Protein AF-A0A662TP66-F1 (afdb_monomer_lite)

pLDDT: mean 86.56, std 11.55, range [46.56, 95.94]

Radius of gyration: 12.66 Å; chains: 1; bounding box: 33×20×32 Å

Foldseek 3Di:
DAADEPVVVVVVQVVVVDKDKDFPVRYDDVVVVVWDWDDDPPDATKTWDDDDQWIWIWGDDDRIIIIHIQPHHCVHCVPVSVVD

Secondary structure (DSSP, 8-state):
-----HHHHHHHHHHHTS-EEEETTSS--GGGGT-EEE--TTSS-EEEEEETTEEEEEEEETTEEEEEEESS-TTT-HHHHHT-

Sequence (84 aa):
MKRLSWSDLERQVLKLRRKIRVPKDMIPHPLRAGYRITPFAGRQPSYAKPFGRGRFHVEEVDGQYCIHYDRYDPERYPLAHLLN

Structure (mmCIF, N/CA/C/O backbone):
data_AF-A0A662TP66-F1
#
_entry.id   AF-A0A662TP66-F1
#
loop_
_atom_site.group_PDB
_atom_site.id
_atom_site.type_symbol
_atom_site.label_atom_id
_atom_site.label_alt_id
_atom_site.label_comp_id
_atom_site.label_asym_id
_atom_site.label_entity_id
_atom_site.label_seq_id
_atom_site.pdbx_PDB_ins_code
_atom_site.Cartn_x
_atom_site.Cartn_y
_atom_site.Cartn_z
_atom_site.occupancy
_atom_site.B_iso_or_equiv
_atom_site.auth_seq_id
_atom_site.auth_comp_id
_atom_site.auth_asym_id
_atom_site.auth_atom_id
_atom_site.pdbx_PDB_model_num
ATOM 1 N N . MET A 1 1 ? -16.815 -1.237 15.796 1.00 55.62 1 MET A N 1
ATOM 2 C CA . MET A 1 1 ? -16.306 -0.527 14.598 1.00 55.62 1 MET A CA 1
ATOM 3 C C . MET A 1 1 ? -15.906 -1.542 13.540 1.00 55.62 1 MET A C 1
ATOM 5 O O . MET A 1 1 ? -15.205 -2.493 13.868 1.00 55.62 1 MET A O 1
ATOM 9 N N . LYS A 1 2 ? -16.363 -1.380 12.293 1.00 68.00 2 LYS A N 1
ATOM 10 C CA . LYS A 1 2 ? -15.957 -2.247 11.178 1.00 68.00 2 LYS A CA 1
ATOM 11 C C . LYS A 1 2 ? -14.534 -1.859 10.765 1.00 68.00 2 LYS A C 1
ATOM 13 O O . LYS A 1 2 ? -14.321 -0.726 10.343 1.00 68.00 2 LYS A O 1
ATOM 18 N N . ARG A 1 3 ? -13.568 -2.766 10.928 1.00 78.12 3 ARG A N 1
ATOM 19 C CA . ARG A 1 3 ? -12.211 -2.565 10.395 1.00 78.12 3 ARG A CA 1
ATOM 20 C C . ARG A 1 3 ? -12.273 -2.526 8.867 1.00 78.12 3 ARG A C 1
ATOM 22 O O . ARG A 1 3 ? -12.992 -3.318 8.258 1.00 78.12 3 ARG A O 1
ATOM 29 N N . LEU A 1 4 ? -11.539 -1.595 8.271 1.00 89.81 4 LEU A N 1
ATOM 30 C CA . LEU A 1 4 ? -11.347 -1.497 6.829 1.00 89.81 4 LEU A CA 1
ATOM 31 C C . LEU A 1 4 ? -10.504 -2.677 6.328 1.00 89.81 4 LEU A C 1
ATOM 33 O O . LEU A 1 4 ? -9.741 -3.281 7.086 1.00 89.81 4 LEU A O 1
ATOM 37 N N . SER A 1 5 ? -10.633 -2.992 5.039 1.00 94.31 5 SER A N 1
ATOM 38 C CA . SER A 1 5 ? -9.815 -4.004 4.371 1.00 94.31 5 SER A CA 1
ATOM 39 C C . SER A 1 5 ? -8.867 -3.363 3.357 1.00 94.31 5 SER A C 1
ATOM 41 O O . SER A 1 5 ? -9.216 -2.383 2.693 1.00 94.31 5 SER A O 1
ATOM 43 N N . TRP A 1 6 ? -7.672 -3.938 3.205 1.00 95.88 6 TRP A N 1
ATOM 44 C CA . TRP A 1 6 ? -6.716 -3.498 2.186 1.00 95.88 6 TRP A CA 1
ATOM 45 C C . TRP A 1 6 ? -7.283 -3.636 0.775 1.00 95.88 6 TRP A C 1
ATOM 47 O O . TRP A 1 6 ? -7.166 -2.707 -0.013 1.00 95.88 6 TRP A O 1
ATOM 57 N N . SER A 1 7 ? -8.006 -4.719 0.479 1.00 94.88 7 SER A N 1
ATOM 58 C CA . SER A 1 7 ? -8.634 -4.909 -0.832 1.00 94.88 7 SER A CA 1
ATOM 59 C C . SER A 1 7 ? -9.680 -3.836 -1.163 1.00 94.88 7 SER A C 1
ATOM 61 O O . SER A 1 7 ? -9.798 -3.436 -2.320 1.00 94.88 7 SER A O 1
ATOM 63 N N . ASP A 1 8 ? -10.435 -3.343 -0.174 1.00 95.00 8 ASP A N 1
ATOM 64 C CA . ASP A 1 8 ? -11.365 -2.226 -0.384 1.00 95.00 8 ASP A CA 1
ATOM 65 C C . ASP A 1 8 ? -10.624 -0.922 -0.675 1.00 95.00 8 ASP A C 1
ATOM 67 O O . ASP A 1 8 ? -11.004 -0.195 -1.595 1.00 95.00 8 ASP A O 1
ATOM 71 N N . LEU A 1 9 ? -9.558 -0.631 0.078 1.00 94.69 9 LEU A N 1
ATOM 72 C CA . LEU A 1 9 ? -8.741 0.559 -0.158 1.00 94.69 9 LEU A CA 1
ATOM 73 C C . LEU A 1 9 ? -8.034 0.504 -1.511 1.00 94.69 9 LEU A C 1
ATOM 75 O O . LEU A 1 9 ? -8.050 1.489 -2.239 1.00 94.69 9 LEU A O 1
ATOM 79 N N . GLU A 1 10 ? -7.477 -0.642 -1.890 1.00 95.94 10 GLU A N 1
ATOM 80 C CA . GLU A 1 10 ? -6.844 -0.869 -3.191 1.00 95.94 10 GLU A CA 1
ATOM 81 C C . GLU A 1 10 ? -7.818 -0.591 -4.341 1.00 95.94 10 GLU A C 1
ATOM 83 O O . GLU A 1 10 ? -7.494 0.156 -5.267 1.00 95.94 10 GLU A O 1
ATOM 88 N N . ARG A 1 11 ? -9.054 -1.106 -4.250 1.00 95.56 11 ARG A N 1
ATOM 89 C CA . ARG A 1 11 ? -10.120 -0.801 -5.217 1.00 95.56 11 ARG A CA 1
ATOM 90 C C . ARG A 1 11 ? -10.426 0.694 -5.281 1.00 95.56 11 ARG A C 1
ATOM 92 O O . ARG A 1 11 ? -10.583 1.236 -6.375 1.00 95.56 11 ARG A O 1
ATOM 99 N N . GLN A 1 12 ? -10.503 1.367 -4.134 1.00 95.25 12 GLN A N 1
ATOM 100 C CA . GLN A 1 12 ? -10.752 2.809 -4.085 1.00 95.25 12 GLN A CA 1
ATOM 101 C C . GLN A 1 12 ? -9.595 3.617 -4.676 1.00 95.25 12 GLN A C 1
ATOM 103 O O . GLN A 1 12 ? -9.845 4.535 -5.453 1.00 95.25 12 GLN A O 1
ATOM 108 N N . VAL A 1 13 ? -8.345 3.255 -4.383 1.00 95.06 13 VAL A N 1
ATOM 109 C CA . VAL A 1 13 ? -7.148 3.886 -4.960 1.00 95.06 13 VAL A CA 1
ATOM 110 C C . VAL A 1 13 ? -7.147 3.742 -6.480 1.00 95.06 13 VAL A C 1
ATOM 112 O O . VAL A 1 13 ? -6.936 4.727 -7.186 1.0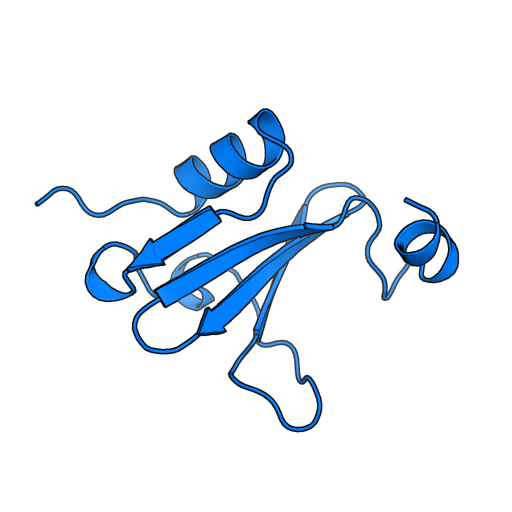0 95.06 13 VAL A O 1
ATOM 115 N N . LEU A 1 14 ? -7.447 2.551 -7.006 1.00 93.81 14 LEU A N 1
ATOM 116 C CA . LEU A 1 14 ? -7.532 2.323 -8.452 1.00 93.81 14 LEU A CA 1
ATOM 117 C C . LEU A 1 14 ? -8.663 3.128 -9.105 1.00 93.81 14 LEU A C 1
ATOM 119 O O . LEU A 1 14 ? -8.470 3.681 -10.190 1.00 93.81 14 LEU A O 1
ATOM 123 N N . LYS A 1 15 ? -9.825 3.214 -8.444 1.00 94.31 15 LYS A N 1
ATOM 124 C CA . LYS A 1 15 ? -10.991 3.965 -8.931 1.00 94.31 15 LYS A CA 1
ATOM 125 C C . LYS A 1 15 ? -10.739 5.471 -8.932 1.00 94.31 15 LYS A C 1
ATOM 127 O O . LYS A 1 15 ? -11.043 6.143 -9.909 1.00 94.31 15 LYS A O 1
ATOM 132 N N . LEU A 1 16 ? -10.208 6.000 -7.833 1.00 92.25 16 LEU A N 1
ATOM 133 C CA . LEU A 1 16 ? -10.050 7.437 -7.613 1.00 92.25 16 LEU A CA 1
ATOM 134 C C . LEU A 1 16 ? -8.728 7.992 -8.148 1.00 92.25 16 LEU A C 1
ATOM 136 O O . LEU A 1 16 ? -8.590 9.213 -8.216 1.00 92.25 16 LEU A O 1
ATOM 140 N N . ARG A 1 17 ? -7.766 7.113 -8.467 1.00 88.19 17 ARG A N 1
ATOM 141 C CA . ARG A 1 17 ? -6.411 7.444 -8.940 1.00 88.19 17 ARG A CA 1
ATOM 142 C C . ARG A 1 17 ? -5.708 8.471 -8.046 1.00 88.19 17 ARG A C 1
ATOM 144 O O . ARG A 1 17 ? -5.002 9.345 -8.531 1.00 88.19 17 ARG A O 1
ATOM 151 N N . ARG A 1 18 ? -5.920 8.374 -6.731 1.00 89.06 18 ARG A N 1
ATOM 152 C CA . ARG A 1 18 ? -5.364 9.296 -5.732 1.00 89.06 18 ARG A CA 1
ATOM 153 C C . ARG A 1 18 ? -4.860 8.551 -4.507 1.00 89.06 18 ARG A C 1
ATOM 155 O O . ARG A 1 18 ? -5.297 7.435 -4.226 1.00 89.06 18 ARG A O 1
ATOM 162 N N . LYS A 1 19 ? -3.990 9.220 -3.755 1.00 92.81 19 LYS A N 1
ATOM 163 C CA . LYS A 1 19 ? -3.524 8.770 -2.443 1.00 92.81 19 LYS A CA 1
ATOM 164 C C . LYS A 1 19 ? -4.676 8.792 -1.435 1.00 92.81 19 LYS A C 1
ATOM 166 O O . LYS A 1 19 ? -5.419 9.771 -1.370 1.00 92.81 19 LYS A O 1
ATOM 171 N N . ILE A 1 20 ? -4.808 7.730 -0.645 1.00 95.56 20 ILE A N 1
ATOM 172 C CA . ILE A 1 20 ? -5.797 7.617 0.434 1.00 95.56 20 ILE A CA 1
ATOM 173 C C . ILE A 1 20 ? -5.057 7.479 1.764 1.00 95.56 20 ILE A C 1
ATOM 175 O O . ILE A 1 20 ? -4.087 6.728 1.869 1.00 95.56 20 ILE A O 1
ATOM 179 N N . ARG A 1 21 ? -5.517 8.218 2.777 1.00 95.44 21 ARG A N 1
ATOM 180 C CA . ARG A 1 21 ? -5.021 8.129 4.154 1.00 95.44 21 ARG A CA 1
ATOM 181 C C . ARG A 1 21 ? -6.015 7.356 5.005 1.00 95.44 21 ARG A C 1
ATOM 183 O O . ARG A 1 21 ? -7.216 7.595 4.906 1.00 95.44 21 ARG A O 1
ATOM 190 N N . VAL A 1 22 ? -5.516 6.456 5.840 1.00 94.75 22 VAL A N 1
ATOM 191 C CA . VAL A 1 22 ? -6.331 5.657 6.757 1.00 94.75 22 VAL A CA 1
ATOM 192 C C . VAL A 1 22 ? -5.667 5.595 8.133 1.00 94.75 22 VAL A C 1
ATOM 194 O O . VAL A 1 22 ? -4.458 5.382 8.198 1.00 94.75 22 VAL A O 1
ATOM 197 N N . PRO A 1 23 ? -6.407 5.772 9.238 1.00 95.38 23 PRO A N 1
ATOM 198 C CA . PRO A 1 23 ? -5.869 5.548 10.578 1.00 95.38 23 PRO A CA 1
ATOM 199 C C . PRO A 1 23 ? -5.378 4.102 10.778 1.00 95.38 23 PRO A C 1
ATOM 201 O O . PRO A 1 23 ? -6.023 3.151 10.325 1.00 95.38 23 PRO A O 1
ATOM 204 N N . LYS A 1 24 ? -4.232 3.918 11.448 1.00 93.25 24 LYS A N 1
ATOM 205 C CA . LYS A 1 24 ? -3.607 2.590 11.654 1.00 93.25 24 LYS A CA 1
ATOM 206 C C . LYS A 1 24 ? -4.457 1.644 12.503 1.00 93.25 24 LYS A C 1
ATOM 208 O O . LYS A 1 24 ? -4.362 0.432 12.357 1.00 93.25 24 LYS A O 1
ATOM 213 N N . ASP A 1 25 ? -5.286 2.179 13.388 1.00 93.50 25 ASP A N 1
ATOM 214 C CA . ASP A 1 25 ? -6.214 1.427 14.238 1.00 93.50 25 ASP A CA 1
ATOM 215 C C . ASP A 1 25 ? -7.437 0.897 13.465 1.00 93.50 25 ASP A C 1
ATOM 217 O O . ASP A 1 25 ? -8.083 -0.071 13.882 1.00 93.50 25 ASP A O 1
ATOM 221 N N . MET A 1 26 ? -7.728 1.485 12.301 1.00 93.88 26 MET A N 1
ATOM 222 C CA . MET A 1 26 ? -8.868 1.123 11.462 1.00 93.88 26 MET A CA 1
ATOM 223 C C . MET A 1 26 ? -8.567 0.031 10.433 1.00 93.88 26 MET A C 1
ATOM 225 O O . MET A 1 26 ? -9.510 -0.502 9.847 1.00 93.88 26 MET A O 1
ATOM 229 N N . ILE A 1 27 ? -7.303 -0.334 10.204 1.00 94.81 27 ILE A N 1
ATOM 230 C CA . ILE A 1 27 ? -6.900 -1.313 9.185 1.00 94.81 27 ILE A CA 1
ATOM 231 C C . ILE A 1 27 ? -5.797 -2.240 9.724 1.00 94.81 27 ILE A C 1
ATOM 233 O O . ILE A 1 27 ? -4.937 -1.792 10.476 1.00 94.81 27 ILE A O 1
ATOM 237 N N . PRO A 1 28 ? -5.784 -3.547 9.396 1.00 94.75 28 PRO A N 1
ATOM 238 C CA . PRO A 1 28 ? -4.677 -4.416 9.793 1.00 94.75 28 PRO A CA 1
ATOM 239 C C . PRO A 1 28 ? -3.333 -3.931 9.235 1.00 94.75 28 PRO A C 1
ATOM 241 O O . PRO A 1 28 ? -3.274 -3.328 8.170 1.00 94.75 28 PRO A O 1
ATOM 244 N N . HIS A 1 29 ? -2.242 -4.271 9.920 1.00 94.56 29 HIS A N 1
ATOM 245 C CA . HIS A 1 29 ? -0.883 -3.960 9.468 1.00 94.56 29 HIS A CA 1
ATOM 246 C C . HIS A 1 29 ? -0.627 -4.446 8.017 1.00 94.56 29 HIS A C 1
ATOM 248 O O . HIS A 1 29 ? -1.004 -5.585 7.713 1.00 94.56 29 HIS A O 1
ATOM 254 N N . PRO A 1 30 ? 0.047 -3.670 7.140 1.00 94.69 30 PRO A N 1
ATOM 255 C CA . PRO A 1 30 ? 0.250 -4.004 5.720 1.00 94.69 30 PRO A CA 1
ATOM 256 C C . PRO A 1 30 ? 0.855 -5.392 5.479 1.00 94.69 30 PRO A C 1
ATOM 258 O O . PRO A 1 30 ? 0.428 -6.121 4.585 1.00 94.69 30 PRO A O 1
ATOM 261 N N . LEU A 1 31 ? 1.804 -5.807 6.324 1.00 94.38 31 LEU A N 1
ATOM 262 C CA . LEU A 1 31 ? 2.431 -7.136 6.236 1.00 94.38 31 LEU A CA 1
ATOM 263 C C . LEU A 1 31 ? 1.426 -8.293 6.336 1.00 94.38 31 LEU A C 1
ATOM 265 O O . LEU A 1 31 ? 1.623 -9.336 5.722 1.00 94.38 31 LEU A O 1
ATOM 269 N N . ARG A 1 32 ? 0.312 -8.106 7.056 1.00 94.12 32 ARG A N 1
ATOM 270 C CA . ARG A 1 32 ? -0.757 -9.115 7.152 1.00 94.12 32 ARG A CA 1
ATOM 271 C C . ARG A 1 32 ? -1.592 -9.221 5.873 1.00 94.12 32 ARG A C 1
ATOM 273 O O . ARG A 1 32 ? -2.372 -10.154 5.742 1.00 94.12 32 ARG A O 1
ATOM 280 N N . ALA A 1 33 ? -1.441 -8.276 4.948 1.00 92.88 33 ALA A N 1
ATOM 281 C CA . ALA A 1 33 ? -2.142 -8.224 3.668 1.00 92.88 33 ALA A CA 1
ATOM 282 C C . ALA A 1 33 ? -1.226 -8.499 2.463 1.00 92.88 33 ALA A C 1
ATOM 284 O O . ALA A 1 33 ? -1.586 -8.194 1.325 1.00 92.88 33 ALA A O 1
ATOM 285 N N . GLY A 1 34 ? -0.043 -9.075 2.705 1.00 93.62 34 GLY A N 1
ATOM 286 C CA . GLY A 1 34 ? 0.886 -9.493 1.653 1.00 93.62 34 GLY A CA 1
ATOM 287 C C . GLY A 1 34 ? 1.770 -8.376 1.100 1.00 93.62 34 GLY A C 1
ATOM 288 O O . GLY A 1 34 ? 2.460 -8.591 0.104 1.00 93.62 34 GLY A O 1
ATOM 289 N N . TYR A 1 35 ? 1.774 -7.199 1.729 1.00 95.12 35 TYR A N 1
ATOM 290 C CA . TYR A 1 35 ? 2.784 -6.187 1.441 1.00 95.12 35 TYR A CA 1
ATOM 291 C C . TYR A 1 35 ? 4.149 -6.627 1.978 1.00 95.12 35 TYR A C 1
ATOM 293 O O . TYR A 1 35 ? 4.239 -7.320 2.993 1.00 95.12 35 TYR A O 1
ATOM 301 N N . ARG A 1 36 ? 5.216 -6.189 1.314 1.00 93.38 36 ARG A N 1
ATOM 302 C CA . ARG A 1 36 ? 6.608 -6.400 1.726 1.00 93.38 36 ARG A CA 1
ATOM 303 C C . ARG A 1 36 ? 7.217 -5.077 2.157 1.00 93.38 36 ARG A C 1
ATOM 305 O O . ARG A 1 36 ? 6.886 -4.052 1.571 1.00 93.38 36 ARG A O 1
ATOM 312 N N . ILE A 1 37 ? 8.093 -5.107 3.160 1.00 91.25 37 ILE A N 1
ATOM 313 C CA . ILE A 1 37 ? 8.864 -3.924 3.565 1.00 91.25 37 ILE A CA 1
ATOM 314 C C . ILE A 1 37 ? 9.743 -3.504 2.392 1.00 91.25 37 ILE A C 1
ATOM 316 O O . ILE A 1 37 ? 10.465 -4.331 1.835 1.00 91.25 37 ILE A O 1
ATOM 320 N N . THR A 1 38 ? 9.691 -2.225 2.043 1.00 83.50 38 THR A N 1
ATOM 321 C CA . THR A 1 38 ? 10.605 -1.618 1.082 1.00 83.50 38 THR A CA 1
ATOM 322 C C . THR A 1 38 ? 11.626 -0.774 1.841 1.00 83.50 38 THR A C 1
ATOM 324 O O . THR A 1 38 ? 11.241 0.162 2.545 1.00 83.50 38 THR A O 1
ATOM 327 N N . PRO A 1 39 ? 12.929 -1.096 1.758 1.00 68.19 39 PRO A N 1
ATOM 328 C CA . PRO A 1 39 ? 13.958 -0.278 2.379 1.00 68.19 39 PRO A CA 1
ATOM 329 C C . PRO A 1 39 ? 14.083 1.029 1.593 1.00 68.19 39 PRO A C 1
ATOM 331 O O . PRO A 1 39 ? 14.658 1.063 0.510 1.00 68.19 39 PRO A O 1
ATOM 334 N N . PHE A 1 40 ? 13.524 2.112 2.130 1.00 61.31 40 PHE A N 1
ATOM 335 C CA . PHE A 1 40 ? 13.769 3.461 1.631 1.00 61.31 40 PHE A CA 1
ATOM 336 C C . PHE A 1 40 ? 14.703 4.172 2.609 1.00 61.31 40 PHE A C 1
ATOM 338 O O . PHE A 1 40 ? 14.445 4.207 3.812 1.00 61.31 40 PHE A O 1
ATOM 345 N N . ALA A 1 41 ? 15.816 4.702 2.104 1.00 46.56 41 ALA A N 1
ATOM 346 C CA . ALA A 1 41 ? 16.838 5.337 2.924 1.00 46.56 41 ALA A CA 1
ATOM 347 C C . ALA A 1 41 ? 16.255 6.518 3.732 1.00 46.56 41 ALA A C 1
ATOM 349 O O . ALA A 1 41 ? 15.827 7.522 3.166 1.00 46.56 41 ALA A O 1
ATOM 350 N N . GLY A 1 42 ? 16.250 6.396 5.064 1.00 52.84 42 GLY A N 1
ATOM 351 C CA . GLY A 1 42 ? 16.111 7.523 5.995 1.00 52.84 42 GLY A CA 1
ATOM 352 C C . GLY A 1 42 ? 14.704 8.071 6.271 1.00 52.84 42 GLY A C 1
ATOM 353 O O . GLY A 1 42 ? 14.602 9.144 6.863 1.00 52.84 42 GLY A O 1
ATOM 354 N N . ARG A 1 43 ? 13.616 7.392 5.880 1.00 63.78 43 ARG A N 1
ATOM 355 C CA . ARG A 1 43 ? 12.232 7.819 6.196 1.00 63.78 43 ARG A CA 1
ATOM 356 C C . ARG A 1 43 ? 11.396 6.688 6.802 1.00 63.78 43 ARG A C 1
ATOM 358 O O . ARG A 1 43 ? 11.850 5.549 6.854 1.00 63.78 43 ARG A O 1
ATOM 365 N N . GLN A 1 44 ? 10.211 7.046 7.315 1.00 72.00 44 GLN A N 1
ATOM 366 C CA . GLN A 1 44 ? 9.244 6.134 7.945 1.00 72.00 44 GLN A CA 1
ATOM 367 C C . GLN A 1 44 ? 9.062 4.829 7.137 1.00 72.00 44 GLN A C 1
ATOM 369 O O . GLN A 1 44 ? 9.227 4.853 5.913 1.00 72.00 44 GLN A O 1
ATOM 374 N N . PRO A 1 45 ? 8.710 3.699 7.788 1.00 83.50 45 PRO A N 1
ATOM 375 C CA . PRO A 1 45 ? 8.517 2.423 7.108 1.00 83.50 45 PRO A CA 1
ATOM 376 C C . PRO A 1 45 ? 7.621 2.547 5.872 1.00 83.50 45 PRO A C 1
ATOM 378 O O . PRO A 1 45 ? 6.562 3.176 5.906 1.00 83.50 45 PRO A O 1
ATOM 381 N N . SER A 1 46 ? 8.048 1.924 4.777 1.00 90.31 46 SER A N 1
ATOM 382 C CA . SER A 1 46 ? 7.260 1.825 3.552 1.00 90.31 46 SER A CA 1
ATOM 383 C C . SER A 1 46 ? 7.052 0.365 3.179 1.00 90.31 46 SER A C 1
ATOM 385 O O . SER A 1 46 ? 7.848 -0.514 3.533 1.00 90.31 46 SER A O 1
ATOM 387 N N . TYR A 1 47 ? 5.943 0.103 2.498 1.00 93.75 47 TYR A N 1
ATOM 388 C CA . TYR A 1 47 ? 5.542 -1.233 2.107 1.00 93.75 47 TYR A CA 1
ATOM 389 C C . TYR A 1 47 ? 5.014 -1.243 0.680 1.00 93.75 47 TYR A C 1
ATOM 391 O O . TYR A 1 47 ? 4.212 -0.388 0.304 1.00 93.75 47 TYR A O 1
ATOM 399 N N . ALA A 1 48 ? 5.377 -2.260 -0.093 1.00 93.31 48 ALA A N 1
ATOM 400 C CA . ALA A 1 48 ? 4.902 -2.421 -1.458 1.00 93.31 48 ALA A CA 1
ATOM 401 C C . ALA A 1 48 ? 4.244 -3.781 -1.692 1.00 93.31 48 ALA A C 1
ATOM 403 O O . ALA A 1 48 ? 4.627 -4.797 -1.105 1.00 93.31 48 ALA A O 1
ATOM 404 N N . LYS A 1 49 ? 3.251 -3.796 -2.582 1.00 94.19 49 LYS A N 1
ATOM 405 C CA . LYS A 1 49 ? 2.603 -5.013 -3.074 1.00 94.19 49 LYS A CA 1
ATOM 406 C C . LYS A 1 49 ? 2.435 -4.932 -4.596 1.00 94.19 49 LYS A C 1
ATOM 408 O O . LYS A 1 49 ? 1.735 -4.029 -5.061 1.00 94.19 49 LYS A O 1
ATOM 413 N N . PRO A 1 50 ? 3.037 -5.847 -5.377 1.00 92.44 50 PRO A N 1
ATOM 414 C CA . PRO A 1 50 ? 2.868 -5.875 -6.829 1.00 92.44 50 PRO A CA 1
ATOM 415 C C . PRO A 1 50 ? 1.398 -6.030 -7.237 1.00 92.44 50 PRO A C 1
ATOM 417 O O . PRO A 1 50 ? 0.651 -6.787 -6.613 1.00 92.44 50 PRO A O 1
ATOM 420 N N . PHE A 1 51 ? 0.986 -5.337 -8.300 1.00 92.06 51 PHE A N 1
ATOM 421 C CA . PHE A 1 51 ? -0.347 -5.476 -8.883 1.00 92.06 51 PHE A CA 1
ATOM 422 C C . PHE A 1 51 ? -0.331 -5.150 -10.384 1.00 92.06 51 PHE A C 1
ATOM 424 O O . PHE A 1 51 ? -0.187 -3.998 -10.795 1.00 92.06 51 PHE A O 1
ATOM 431 N N . GLY A 1 52 ? -0.499 -6.173 -11.226 1.00 88.88 52 GLY A N 1
ATOM 432 C CA . GLY A 1 52 ? -0.433 -6.019 -12.680 1.00 88.88 52 GLY A CA 1
ATOM 433 C C . GLY A 1 52 ? 0.945 -5.532 -13.148 1.00 88.88 52 GLY A C 1
ATOM 434 O O . GLY A 1 52 ? 1.954 -6.179 -12.884 1.00 88.88 52 GLY A O 1
ATOM 435 N N . ARG A 1 53 ? 0.982 -4.403 -13.870 1.00 86.69 53 ARG A N 1
ATOM 436 C CA . ARG A 1 53 ? 2.228 -3.753 -14.341 1.00 86.69 53 ARG A CA 1
ATOM 437 C C . ARG A 1 53 ? 2.826 -2.759 -13.335 1.00 86.69 53 ARG A C 1
ATOM 439 O O . ARG A 1 53 ? 3.911 -2.235 -13.583 1.00 86.69 53 A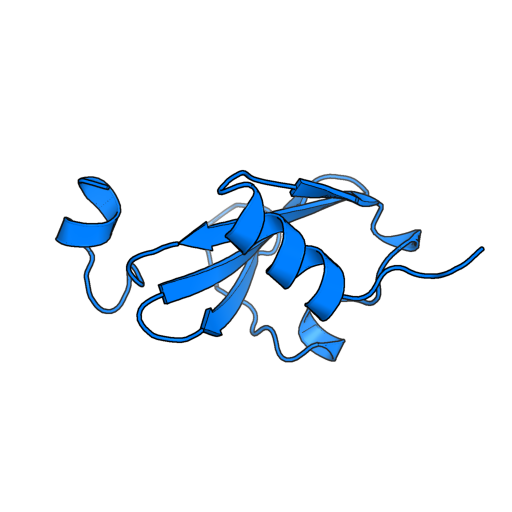RG A O 1
ATOM 446 N N . GLY A 1 54 ? 2.106 -2.490 -12.252 1.00 89.81 54 GLY A N 1
ATOM 447 C CA . GLY A 1 54 ? 2.468 -1.515 -11.237 1.00 89.81 54 GLY A CA 1
ATOM 448 C C . GLY A 1 54 ? 2.535 -2.132 -9.847 1.00 89.81 54 GLY A C 1
ATOM 449 O O . GLY A 1 54 ? 2.610 -3.354 -9.681 1.00 89.81 54 GLY A O 1
ATOM 450 N N . ARG A 1 55 ? 2.474 -1.275 -8.829 1.00 92.81 55 ARG A N 1
ATOM 451 C CA . ARG A 1 55 ? 2.489 -1.694 -7.426 1.00 92.81 55 ARG A CA 1
ATOM 452 C C . ARG A 1 55 ? 1.663 -0.760 -6.555 1.00 92.81 55 ARG A C 1
ATOM 454 O O . ARG A 1 55 ? 1.588 0.439 -6.802 1.00 92.81 55 ARG A O 1
ATOM 461 N N . PHE A 1 56 ? 1.052 -1.315 -5.516 1.00 94.50 56 PHE A N 1
ATOM 462 C CA . PHE A 1 56 ? 0.541 -0.515 -4.413 1.00 94.50 56 PHE A CA 1
ATOM 463 C C . PHE A 1 56 ? 1.683 -0.170 -3.478 1.00 94.50 56 PHE A C 1
ATOM 465 O O . PHE A 1 56 ? 2.450 -1.053 -3.098 1.00 94.50 56 PHE A O 1
ATOM 472 N N . HIS A 1 57 ? 1.734 1.087 -3.070 1.00 93.50 57 HIS A N 1
ATOM 473 C CA . HIS A 1 57 ? 2.719 1.599 -2.141 1.00 93.50 57 HIS A CA 1
ATOM 474 C C . HIS A 1 57 ? 1.996 2.184 -0.931 1.00 93.50 57 HIS A C 1
ATOM 476 O O . HIS A 1 57 ? 1.060 2.976 -1.068 1.00 93.50 57 HIS A O 1
ATOM 482 N N . VAL A 1 58 ? 2.400 1.735 0.251 1.00 94.38 58 VAL A N 1
ATOM 483 C CA . VAL A 1 58 ? 1.904 2.181 1.546 1.00 94.38 58 VAL A CA 1
ATOM 484 C C . VAL A 1 58 ? 3.054 2.819 2.297 1.00 94.38 58 VAL A C 1
ATOM 486 O O . VAL A 1 58 ? 4.051 2.167 2.585 1.00 94.38 58 VAL A O 1
ATOM 489 N N . GLU A 1 59 ? 2.882 4.079 2.653 1.00 92.50 59 GLU A N 1
ATOM 490 C CA . GLU A 1 59 ? 3.789 4.791 3.542 1.00 92.50 59 GLU A CA 1
ATOM 491 C C . GLU A 1 59 ? 3.187 4.832 4.940 1.00 92.50 59 GLU A C 1
ATOM 493 O O . GLU A 1 59 ? 1.984 5.063 5.116 1.00 92.50 59 GLU A O 1
ATOM 498 N N . GLU A 1 60 ? 4.028 4.628 5.940 1.00 91.25 60 GLU A N 1
ATOM 499 C CA . GLU A 1 60 ? 3.689 4.915 7.317 1.00 91.25 60 GLU A CA 1
ATOM 500 C C . GLU A 1 60 ? 3.898 6.412 7.591 1.00 91.25 60 GLU A C 1
ATOM 502 O O . GLU A 1 60 ? 4.937 6.965 7.242 1.00 91.25 60 GLU A O 1
ATOM 507 N N . VAL A 1 61 ? 2.884 7.085 8.147 1.00 87.00 61 VAL A N 1
ATOM 508 C CA . VAL A 1 61 ? 2.960 8.495 8.568 1.00 87.00 61 VAL A CA 1
ATOM 509 C C . VAL A 1 61 ? 2.166 8.642 9.858 1.00 87.00 61 VAL A C 1
ATOM 511 O O . VAL A 1 61 ? 0.967 8.408 9.824 1.00 87.00 61 VAL A O 1
ATOM 514 N N . ASP A 1 62 ? 2.805 8.983 10.976 1.00 87.38 62 ASP A N 1
ATOM 515 C CA . ASP A 1 62 ? 2.231 9.357 12.287 1.00 87.38 62 ASP A CA 1
ATOM 516 C C . ASP A 1 62 ? 0.745 8.999 12.492 1.00 87.38 62 ASP A C 1
ATOM 518 O O . ASP A 1 62 ? -0.172 9.764 12.199 1.00 87.38 62 ASP A O 1
ATOM 522 N N . GLY A 1 63 ? 0.496 7.783 12.990 1.00 89.75 63 GLY A N 1
ATOM 523 C CA . GLY A 1 63 ? -0.858 7.288 13.280 1.00 89.75 63 GLY A CA 1
ATOM 524 C C . GLY A 1 63 ? -1.703 6.891 12.059 1.00 89.75 63 GLY A C 1
ATOM 525 O O . GLY A 1 63 ? -2.802 6.364 12.223 1.00 89.75 63 GLY A O 1
ATOM 526 N N . GLN A 1 64 ? -1.192 7.062 10.839 1.00 94.56 64 GLN A N 1
ATOM 527 C CA . GLN A 1 64 ? -1.873 6.755 9.583 1.00 94.56 64 GLN A CA 1
ATOM 528 C C . GLN A 1 64 ? -1.032 5.871 8.648 1.00 94.56 64 GLN A C 1
ATOM 530 O O . GLN A 1 64 ? 0.198 5.822 8.707 1.00 94.56 64 GLN A O 1
ATOM 535 N N . TYR A 1 65 ? -1.728 5.184 7.747 1.00 95.12 65 TYR A N 1
ATOM 536 C CA . TYR A 1 65 ? -1.171 4.624 6.526 1.00 95.12 65 TYR A CA 1
ATOM 537 C C . TYR A 1 65 ? -1.619 5.446 5.323 1.00 95.12 65 TYR A C 1
ATOM 539 O O . TYR A 1 65 ? -2.763 5.893 5.224 1.00 95.12 65 TYR A O 1
ATOM 547 N N . CYS A 1 66 ? -0.697 5.615 4.390 1.00 94.25 66 CYS A N 1
ATOM 548 C CA . CYS A 1 66 ? -0.836 6.414 3.189 1.00 94.25 66 CYS A CA 1
ATOM 549 C C . CYS A 1 66 ? -0.681 5.504 1.965 1.00 94.25 66 CYS A C 1
ATOM 551 O O . CYS A 1 6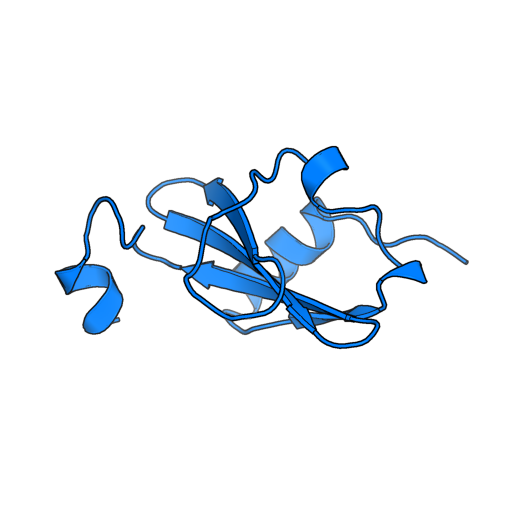6 ? 0.443 5.210 1.569 1.00 94.25 66 CYS A O 1
ATOM 553 N N . ILE A 1 67 ? -1.785 5.064 1.355 1.00 94.94 67 ILE A N 1
ATOM 554 C CA . ILE A 1 67 ? -1.760 4.154 0.200 1.00 94.94 67 ILE A CA 1
ATOM 555 C C . ILE A 1 67 ? -1.938 4.897 -1.129 1.00 94.94 67 ILE A C 1
ATOM 557 O O . ILE A 1 67 ? -2.812 5.753 -1.263 1.00 94.94 67 ILE A O 1
ATOM 561 N N . HIS A 1 68 ? -1.139 4.536 -2.129 1.00 94.56 68 HIS A N 1
ATOM 562 C CA . HIS A 1 68 ? -1.301 4.929 -3.530 1.00 94.56 68 HIS A CA 1
ATOM 563 C C . HIS A 1 68 ? -0.920 3.774 -4.470 1.00 94.56 68 HIS A C 1
ATOM 565 O O . HIS A 1 68 ? -0.463 2.720 -4.025 1.00 94.56 68 HIS A O 1
ATOM 571 N N . TYR A 1 69 ? -1.175 3.947 -5.768 1.00 93.94 69 TYR A N 1
ATOM 572 C CA . TYR A 1 69 ? -0.834 2.974 -6.804 1.00 93.94 69 TYR A CA 1
ATOM 573 C C . TYR A 1 69 ? 0.089 3.617 -7.832 1.00 93.94 69 TYR A C 1
ATOM 575 O O . TYR A 1 69 ? -0.306 4.568 -8.510 1.00 93.94 69 TYR A O 1
ATOM 583 N N . ASP A 1 70 ? 1.277 3.044 -7.979 1.00 89.31 70 ASP A N 1
ATOM 584 C CA . ASP A 1 70 ? 2.229 3.399 -9.020 1.00 89.31 70 ASP A CA 1
ATOM 585 C C . ASP A 1 70 ? 1.870 2.617 -10.279 1.00 89.31 70 ASP A C 1
ATOM 587 O O . ASP A 1 70 ? 1.900 1.385 -10.285 1.00 89.31 70 ASP A O 1
ATOM 591 N N . ARG A 1 71 ? 1.513 3.319 -11.362 1.00 86.25 71 ARG A N 1
ATOM 592 C CA . ARG A 1 71 ? 1.126 2.675 -12.631 1.00 86.25 71 ARG A CA 1
ATOM 593 C C . ARG A 1 71 ? 2.255 1.836 -13.219 1.00 86.25 71 ARG A C 1
ATOM 595 O O . ARG A 1 71 ? 1.989 0.784 -13.801 1.00 86.25 71 ARG A O 1
ATOM 602 N N . TYR A 1 72 ? 3.473 2.324 -13.050 1.00 82.62 72 TYR A N 1
ATOM 603 C CA . TYR A 1 72 ? 4.703 1.699 -13.486 1.00 82.62 72 TYR A CA 1
ATOM 604 C C . TYR A 1 72 ? 5.555 1.434 -12.256 1.00 82.62 72 TYR A C 1
ATOM 606 O O . TYR A 1 72 ? 5.838 2.359 -11.493 1.00 82.62 72 TYR A O 1
ATOM 614 N N . ASP A 1 73 ? 5.922 0.168 -12.061 1.00 75.31 73 ASP A N 1
ATOM 615 C CA . ASP A 1 73 ? 6.850 -0.209 -11.002 1.00 75.31 73 ASP A CA 1
ATOM 616 C C . ASP A 1 73 ? 8.194 0.502 -11.241 1.00 75.31 73 ASP A C 1
ATOM 618 O O . ASP A 1 73 ? 8.799 0.272 -12.292 1.00 75.31 73 ASP A O 1
ATOM 622 N N . PRO A 1 74 ? 8.670 1.364 -10.327 1.00 73.94 74 PRO A N 1
ATOM 623 C CA . PRO A 1 74 ? 9.921 2.092 -10.507 1.00 73.94 74 PRO A CA 1
ATOM 624 C C . PRO A 1 74 ? 11.147 1.173 -10.579 1.00 73.94 74 PRO A C 1
ATOM 626 O O . PRO A 1 74 ? 12.144 1.567 -11.174 1.00 73.94 74 PRO A O 1
ATOM 629 N N . GLU A 1 75 ? 11.085 -0.052 -10.046 1.00 74.56 75 GLU A N 1
ATOM 630 C CA . GLU A 1 75 ? 12.180 -1.025 -10.180 1.00 74.56 75 GLU A CA 1
ATOM 631 C C . GLU A 1 75 ? 12.236 -1.627 -11.588 1.00 7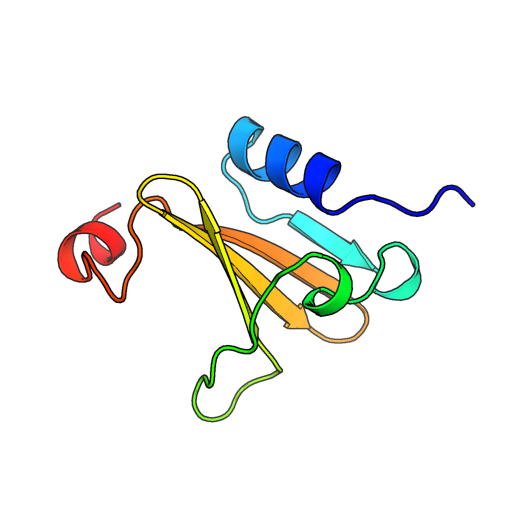4.56 75 GLU A C 1
ATOM 633 O O . GLU A 1 75 ? 13.306 -1.987 -12.074 1.00 74.56 75 GLU A O 1
ATOM 638 N N . ARG A 1 76 ? 11.087 -1.719 -12.269 1.00 73.94 76 ARG A N 1
ATOM 639 C CA . ARG A 1 76 ? 10.975 -2.346 -13.594 1.00 73.94 76 ARG A CA 1
ATOM 640 C C . ARG A 1 76 ? 10.930 -1.337 -14.742 1.00 73.94 76 ARG A C 1
ATOM 642 O O . ARG A 1 76 ? 11.375 -1.646 -15.843 1.00 73.94 76 ARG A O 1
ATOM 649 N N . TYR A 1 77 ? 10.378 -0.152 -14.501 1.00 76.19 77 TYR A N 1
ATOM 650 C CA . TYR A 1 77 ? 10.121 0.889 -15.495 1.00 76.19 77 TYR A CA 1
ATOM 651 C C . TYR A 1 77 ? 10.388 2.297 -14.916 1.00 76.19 77 TYR A C 1
ATOM 653 O O . TYR A 1 77 ? 9.470 3.121 -14.850 1.00 76.19 77 TYR A O 1
ATOM 661 N N . PRO A 1 78 ? 11.632 2.612 -14.512 1.00 74.44 78 PRO A N 1
ATOM 662 C CA . PRO A 1 78 ? 11.961 3.853 -13.802 1.00 74.44 78 PRO A CA 1
ATOM 663 C C . PRO A 1 78 ? 11.616 5.124 -14.594 1.00 74.44 78 PRO A C 1
ATOM 665 O O . PRO A 1 78 ? 11.053 6.065 -14.042 1.00 74.44 78 PRO A O 1
ATOM 668 N N . LEU A 1 79 ? 11.877 5.144 -15.907 1.00 79.19 79 LEU A N 1
ATOM 669 C CA . LEU A 1 79 ? 11.546 6.293 -16.763 1.00 79.19 79 LEU A CA 1
ATOM 670 C C . LEU A 1 79 ? 10.033 6.481 -16.927 1.00 79.19 79 LEU A C 1
ATOM 672 O O . LEU A 1 79 ? 9.537 7.603 -16.880 1.00 79.19 79 LEU A O 1
ATOM 676 N N . ALA A 1 80 ? 9.287 5.384 -17.081 1.00 72.25 80 ALA A N 1
ATOM 677 C CA . ALA A 1 80 ? 7.834 5.448 -17.210 1.00 72.25 80 ALA A CA 1
ATOM 678 C C . ALA A 1 80 ? 7.164 5.867 -15.894 1.00 72.25 80 ALA A C 1
ATOM 680 O O . ALA A 1 80 ? 6.112 6.494 -15.925 1.00 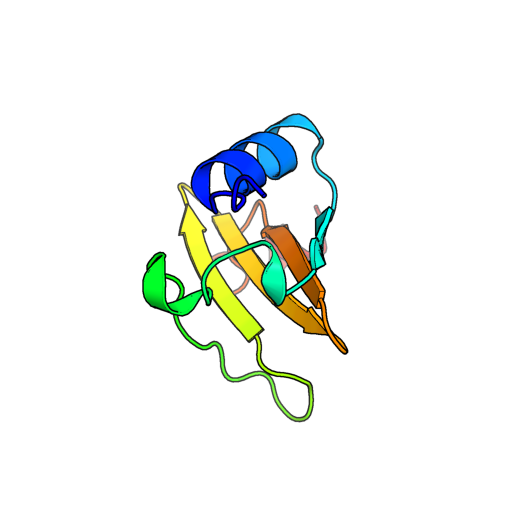72.25 80 ALA A O 1
ATOM 681 N N . HIS A 1 81 ? 7.772 5.548 -14.748 1.00 72.75 81 HIS A N 1
ATOM 682 C CA . HIS A 1 81 ? 7.317 6.021 -13.444 1.00 72.75 81 HIS A CA 1
ATOM 683 C C . HIS A 1 81 ? 7.447 7.547 -13.305 1.00 72.75 81 HIS A C 1
ATOM 685 O O . HIS A 1 81 ? 6.533 8.181 -12.791 1.00 72.75 81 HIS A O 1
ATOM 691 N N . LEU A 1 82 ? 8.539 8.141 -13.801 1.00 73.06 82 LEU A N 1
ATOM 692 C CA . LEU A 1 82 ? 8.793 9.586 -13.697 1.00 73.06 82 LEU A CA 1
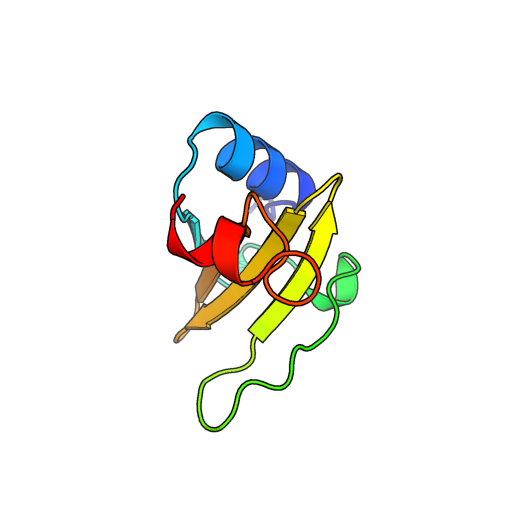ATOM 693 C C . LEU A 1 82 ? 7.913 10.450 -14.615 1.00 73.06 82 LEU A C 1
ATOM 695 O O . LEU A 1 82 ? 7.631 11.596 -14.280 1.00 73.06 82 LEU A O 1
ATOM 699 N N . LEU A 1 83 ? 7.507 9.930 -15.775 1.00 71.19 83 LEU A N 1
ATOM 700 C CA . LEU A 1 83 ? 6.796 10.689 -16.816 1.00 71.19 83 LEU A CA 1
ATOM 701 C C . LEU A 1 83 ? 5.259 10.565 -16.750 1.00 71.19 83 LEU A C 1
ATOM 703 O O . LEU A 1 83 ? 4.584 10.926 -17.715 1.00 71.19 83 LEU A O 1
ATOM 707 N N . ASN A 1 84 ? 4.702 10.001 -15.674 1.00 58.69 84 ASN A N 1
ATOM 708 C CA . ASN A 1 84 ? 3.318 9.511 -15.628 1.00 58.69 84 ASN A CA 1
ATOM 709 C C . ASN A 1 84 ? 2.415 10.190 -14.592 1.00 58.69 84 ASN A C 1
ATOM 711 O O . ASN A 1 84 ? 2.916 10.609 -13.531 1.00 58.69 84 ASN A O 1
#